Protein AF-A0A3R9IJY8-F1 (afdb_monomer_lite)

Sequence (127 aa):
MKARLGIRKHLCVILVVHHKHKKGTEMQNYYTTKAKHLTIHSRRLIERWKNEGKSNRKIASLLGKAPQTIHNEIKRGTVLQCLGKGRFKKVYSADYAQMVYETNRKRSVKKPILTKELKQKILHYHN

Secondary structure (DSSP, 8-state):
-----STTSSSSSTTS-----------------S--SPPHHHHHHHHHHHHTT--HHHHHHHHT--HHHHHHHHHHHEEEEEEETTEEEEEE-HHHHHHHHHHHHHHTSPPP---HHHHHHHHHTT-

InterPro domains:
  IPR025246 Transposase IS30-like HTH domain [PF13936] (34-77)
  IPR051917 Transposase/Integrase Enzymes [PTHR10948] (31-127)

Organism: Streptococcus oralis (NCBI:txid1303)

Foldseek 3Di:
DDDPDDDPPPVVVVPPPPPPPPPPPPPPPLPDDPDQDDDLVLLVVLQVVVVVVDDLVVSCVVVSHDSVNSVVLQVQQWDWDDPDPPDTDTGGDSVSSVVSVVVVVVVVDDDDPDDPVNVVVVVVVVD

Radius of gyration: 29.3 Å; chains: 1; bounding box: 75×73×73 Å

Structure (mmCIF, N/CA/C/O backbone):
data_AF-A0A3R9IJY8-F1
#
_entry.id   AF-A0A3R9IJY8-F1
#
loop_
_atom_site.group_PDB
_atom_site.id
_atom_site.type_symbol
_atom_site.label_atom_id
_atom_site.label_alt_id
_atom_site.label_comp_id
_atom_site.label_asym_id
_atom_site.label_entity_id
_atom_site.label_seq_id
_atom_site.pdbx_PDB_ins_code
_atom_site.Cartn_x
_atom_site.Cartn_y
_atom_site.Cartn_z
_atom_site.oc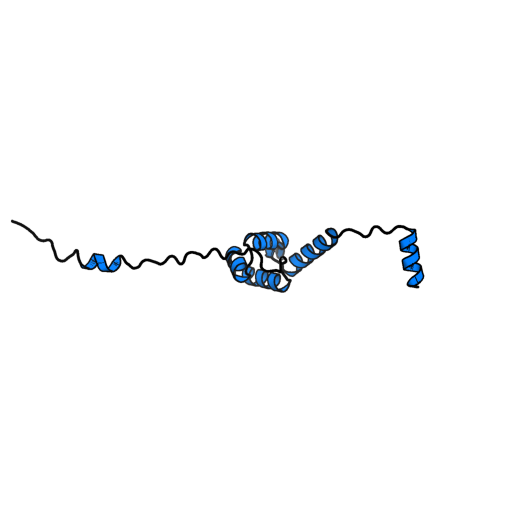cupancy
_atom_site.B_iso_or_equiv
_atom_site.auth_seq_id
_atom_site.auth_comp_id
_atom_site.auth_asym_id
_atom_site.auth_atom_id
_atom_site.pdbx_PDB_model_num
ATOM 1 N N . MET A 1 1 ? -44.707 -51.913 40.105 1.00 43.50 1 MET A N 1
ATOM 2 C CA . MET A 1 1 ? -43.311 -51.888 39.612 1.00 43.50 1 MET A CA 1
ATOM 3 C C . MET A 1 1 ? -43.316 -51.562 38.125 1.00 43.50 1 MET A C 1
ATOM 5 O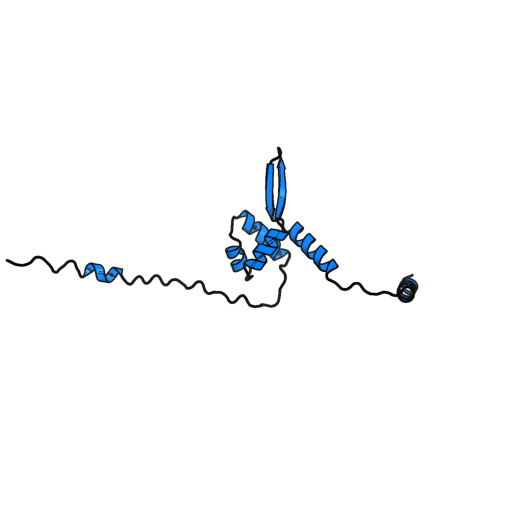 O . MET A 1 1 ? -44.106 -52.180 37.433 1.00 43.50 1 MET A O 1
ATOM 9 N N . LYS A 1 2 ? -42.407 -50.672 37.681 1.00 41.97 2 LYS A N 1
ATOM 10 C CA . LYS A 1 2 ? -41.994 -50.395 36.280 1.00 41.97 2 LYS A CA 1
ATOM 11 C C . LYS A 1 2 ? -43.077 -49.806 35.348 1.00 41.97 2 LYS A C 1
ATOM 13 O O . LYS A 1 2 ? -44.181 -50.301 35.291 1.00 41.97 2 LYS A O 1
ATOM 18 N N . ALA A 1 3 ? -42.846 -48.783 34.536 1.00 43.00 3 ALA A N 1
ATOM 19 C CA . ALA A 1 3 ? -41.753 -47.832 34.404 1.00 43.00 3 ALA A CA 1
ATOM 20 C C . ALA A 1 3 ? -42.300 -46.639 33.596 1.00 43.00 3 ALA A C 1
ATOM 22 O O . ALA A 1 3 ? -42.895 -46.811 32.535 1.00 43.00 3 ALA A O 1
ATOM 23 N N . ARG A 1 4 ? -42.076 -45.423 34.099 1.00 51.72 4 ARG A N 1
ATOM 24 C CA . ARG A 1 4 ? -42.175 -44.176 33.334 1.00 51.72 4 ARG A CA 1
ATOM 25 C C . ARG A 1 4 ? -40.952 -44.096 32.428 1.00 51.72 4 ARG A C 1
ATOM 27 O O . ARG A 1 4 ? -39.902 -43.802 32.969 1.00 51.72 4 ARG A O 1
ATOM 34 N N . LEU A 1 5 ? -41.030 -44.319 31.119 1.00 55.84 5 LEU A N 1
ATOM 35 C CA . LEU A 1 5 ? -39.972 -43.902 30.177 1.00 55.84 5 LEU A CA 1
ATOM 36 C C . LEU A 1 5 ? -40.404 -44.217 28.742 1.00 55.84 5 LEU A C 1
ATOM 38 O O . LEU A 1 5 ? -40.395 -45.371 28.339 1.00 55.84 5 LEU A O 1
ATOM 42 N N . GLY A 1 6 ? -40.736 -43.200 27.946 1.00 53.25 6 GLY A N 1
ATOM 43 C CA . GLY A 1 6 ? -40.921 -43.438 26.511 1.00 53.25 6 GLY A CA 1
ATOM 44 C C . GLY A 1 6 ? -41.122 -42.209 25.638 1.00 53.25 6 GLY A C 1
ATOM 45 O O . GLY A 1 6 ? -40.563 -42.147 24.554 1.00 53.25 6 GLY A O 1
ATOM 46 N N . ILE A 1 7 ? -41.842 -41.186 26.102 1.00 53.56 7 ILE A N 1
ATOM 47 C CA . ILE A 1 7 ? -42.327 -40.143 25.172 1.00 53.56 7 ILE A CA 1
ATOM 48 C C . ILE A 1 7 ? -41.322 -38.985 24.971 1.00 53.56 7 ILE A C 1
ATOM 50 O O . ILE A 1 7 ? -41.460 -38.167 24.071 1.00 53.56 7 ILE A O 1
ATOM 54 N N . ARG A 1 8 ? -40.226 -38.923 25.739 1.00 51.81 8 ARG A N 1
ATOM 55 C CA . ARG A 1 8 ? -39.290 -37.776 25.715 1.00 51.81 8 ARG A CA 1
ATOM 56 C C . ARG A 1 8 ? -38.024 -37.941 24.871 1.00 51.81 8 ARG A C 1
ATOM 58 O O . ARG A 1 8 ? -37.191 -37.042 24.875 1.00 51.81 8 ARG A O 1
ATOM 65 N N . LYS A 1 9 ? -37.851 -39.049 24.143 1.00 46.50 9 LYS A N 1
ATOM 66 C CA . LYS A 1 9 ? -36.658 -39.238 23.290 1.00 46.50 9 LYS A CA 1
ATOM 67 C C . LYS A 1 9 ? -36.865 -38.819 21.836 1.00 46.50 9 LYS A C 1
ATOM 69 O O . LYS A 1 9 ? -35.882 -38.607 21.135 1.00 46.50 9 LYS A O 1
ATOM 74 N N . HIS A 1 10 ? -38.110 -38.649 21.388 1.00 46.28 10 HIS A N 1
ATOM 75 C CA . HIS A 1 10 ? -38.371 -38.412 19.968 1.00 46.28 10 HIS A CA 1
ATOM 76 C C . HIS A 1 10 ? -38.290 -36.939 19.543 1.00 46.28 10 HIS A C 1
ATOM 78 O O . HIS A 1 10 ? -37.989 -36.666 18.387 1.00 46.28 10 HIS A O 1
ATOM 84 N N . LEU A 1 11 ? -38.422 -35.983 20.472 1.00 46.47 11 LEU A N 1
ATOM 85 C CA . LEU A 1 11 ? -38.239 -34.560 20.145 1.00 46.47 11 LEU A CA 1
ATOM 86 C C . LEU A 1 11 ? -36.767 -34.121 20.034 1.00 46.47 11 LEU A C 1
ATOM 88 O O . LEU A 1 11 ? -36.491 -33.075 19.458 1.00 46.47 11 LEU A O 1
ATOM 92 N N . CYS A 1 12 ? -35.812 -34.898 20.556 1.00 46.59 12 CYS A N 1
ATOM 93 C CA . CYS A 1 12 ? -34.395 -34.516 20.515 1.00 46.59 12 CYS A CA 1
ATOM 94 C C . CYS A 1 12 ? -33.730 -34.827 19.157 1.00 46.59 12 CYS A C 1
ATOM 96 O O . CYS A 1 12 ? -32.722 -34.223 18.804 1.00 46.59 12 CYS A O 1
ATOM 98 N N . VAL A 1 13 ? -34.304 -35.730 18.355 1.00 47.69 13 VAL A N 1
ATOM 99 C CA . VAL A 1 13 ? -33.664 -36.205 17.112 1.00 47.69 13 VAL A CA 1
ATOM 100 C C . VAL A 1 13 ? -33.888 -35.254 15.924 1.00 47.69 13 VAL A C 1
ATOM 102 O O . VAL A 1 13 ? -33.107 -35.270 14.978 1.00 47.69 13 VAL A O 1
ATOM 105 N N . ILE A 1 14 ? -34.867 -34.344 15.986 1.00 46.78 14 ILE A N 1
ATOM 106 C CA . ILE A 1 14 ? -35.117 -33.373 14.901 1.00 46.78 14 ILE A CA 1
ATOM 107 C C . ILE A 1 14 ? -34.157 -32.163 14.961 1.00 46.78 14 ILE A C 1
ATOM 109 O O . ILE A 1 14 ? -33.918 -31.511 13.949 1.00 46.78 14 ILE A O 1
ATOM 113 N N . LEU A 1 15 ? -33.512 -31.887 16.102 1.00 47.72 15 LEU A N 1
ATOM 114 C CA . LEU A 1 15 ? -32.616 -30.727 16.259 1.00 47.72 15 LEU A CA 1
ATOM 115 C C . LEU A 1 15 ? -31.137 -30.988 15.916 1.00 47.72 15 LEU A C 1
ATOM 117 O O . LEU A 1 15 ? -30.318 -30.078 16.033 1.00 47.72 15 LEU A O 1
ATOM 121 N N . VAL A 1 16 ? -30.771 -32.194 15.465 1.00 52.34 16 VAL A N 1
ATOM 122 C CA . VAL A 1 16 ? -29.355 -32.572 15.256 1.00 52.34 16 VAL A CA 1
ATOM 123 C C . VAL A 1 16 ? -28.885 -32.443 13.799 1.00 52.34 16 VAL A C 1
ATOM 125 O O . VAL A 1 16 ? -27.688 -32.516 13.539 1.00 52.34 16 VAL A O 1
ATOM 128 N N . VAL A 1 17 ? -29.763 -32.131 12.839 1.00 50.16 17 VAL A N 1
ATOM 129 C CA . VAL A 1 17 ? -29.362 -31.987 11.421 1.00 50.16 17 VAL A CA 1
ATOM 130 C C . VAL A 1 17 ? -29.583 -30.575 10.877 1.00 50.16 17 VAL A C 1
ATOM 132 O O . VAL A 1 17 ? -29.770 -30.371 9.686 1.00 50.16 17 VAL A O 1
ATOM 135 N N . HIS A 1 18 ? -29.416 -29.548 11.712 1.00 48.22 18 HIS A N 1
ATOM 136 C CA . HIS A 1 18 ? -28.778 -28.340 11.190 1.00 48.22 18 HIS A CA 1
ATOM 137 C C . HIS A 1 18 ? -27.275 -28.597 11.173 1.00 48.22 18 HIS A C 1
ATOM 139 O O . HIS A 1 18 ? -26.509 -28.063 11.977 1.00 48.22 18 HIS A O 1
ATOM 145 N N . HIS A 1 19 ? -26.848 -29.418 10.209 1.00 55.34 19 HIS A N 1
ATOM 146 C CA . HIS A 1 19 ? -25.507 -29.298 9.675 1.00 55.34 19 HIS A CA 1
ATOM 147 C C . HIS A 1 19 ? -25.368 -27.840 9.249 1.00 55.34 19 HIS A C 1
ATOM 149 O O . HIS A 1 19 ? -25.805 -27.435 8.173 1.00 55.34 19 HIS A O 1
ATOM 155 N N . LYS A 1 20 ? -24.771 -27.022 10.126 1.00 51.38 20 LYS A N 1
ATOM 156 C CA . LYS A 1 20 ? -24.084 -25.815 9.705 1.00 51.38 20 LYS A CA 1
ATOM 157 C C . LYS A 1 20 ? -23.113 -26.311 8.658 1.00 51.38 20 LYS A C 1
ATOM 159 O O . LYS A 1 20 ? -22.049 -26.834 8.985 1.00 51.38 20 LYS A O 1
ATOM 164 N N . HIS A 1 21 ? -23.507 -26.183 7.401 1.00 43.47 21 HIS A N 1
ATOM 165 C CA . HIS A 1 21 ? -22.571 -26.167 6.314 1.00 43.47 21 HIS A CA 1
ATOM 166 C C . HIS A 1 21 ? -21.666 -24.989 6.670 1.00 43.47 21 HIS A C 1
ATOM 168 O O . HIS A 1 21 ? -22.008 -23.822 6.463 1.00 43.47 21 HIS A O 1
ATOM 174 N N . LYS A 1 22 ? -20.541 -25.283 7.339 1.00 53.47 22 LYS A N 1
ATOM 175 C CA . LYS A 1 22 ? -19.355 -24.452 7.242 1.00 53.47 22 LYS A CA 1
ATOM 176 C C . LYS A 1 22 ? -19.166 -24.384 5.741 1.00 53.47 22 LYS A C 1
ATOM 178 O O . LYS A 1 22 ? -18.657 -25.334 5.157 1.00 53.47 22 LYS A O 1
ATOM 183 N N . LYS A 1 23 ? -19.664 -23.308 5.121 1.00 51.00 23 LYS A N 1
ATOM 184 C CA . LYS A 1 23 ? -19.177 -22.871 3.824 1.00 51.00 23 LYS A CA 1
ATOM 185 C C . LYS A 1 23 ? -17.686 -22.820 4.062 1.00 51.00 23 LYS A C 1
ATOM 187 O O . LYS A 1 23 ? -17.224 -21.962 4.822 1.00 51.00 23 LYS A O 1
ATOM 192 N N . GLY A 1 24 ? -16.988 -23.851 3.585 1.00 38.66 24 GLY A N 1
ATOM 193 C CA . GLY A 1 24 ? -15.545 -23.869 3.592 1.00 38.66 24 GLY A CA 1
ATOM 194 C C . GLY A 1 24 ? -15.170 -22.496 3.088 1.00 38.66 24 GLY A C 1
ATOM 195 O O . GLY A 1 24 ? -15.737 -22.027 2.100 1.00 38.66 24 GLY A O 1
ATOM 196 N N . THR A 1 25 ? -14.358 -21.775 3.852 1.00 49.84 25 THR A N 1
ATOM 197 C CA . THR A 1 25 ? -13.695 -20.601 3.315 1.00 49.84 25 THR A CA 1
ATOM 198 C C . THR A 1 25 ? -12.914 -21.129 2.132 1.00 49.84 25 THR A C 1
ATOM 200 O O . THR A 1 25 ? -11.831 -21.677 2.320 1.00 49.84 25 THR A O 1
ATOM 203 N N . GLU A 1 26 ? -13.542 -21.082 0.958 1.00 52.00 26 GLU A N 1
ATOM 204 C CA . GLU A 1 26 ? -12.948 -21.375 -0.326 1.00 52.00 26 GLU A CA 1
ATOM 205 C C . GLU A 1 26 ? -11.661 -20.579 -0.311 1.00 52.00 26 GLU A C 1
ATOM 207 O O . GLU A 1 26 ? -11.666 -19.341 -0.258 1.00 52.00 26 GLU A O 1
ATOM 212 N N . MET A 1 27 ? -10.549 -21.300 -0.2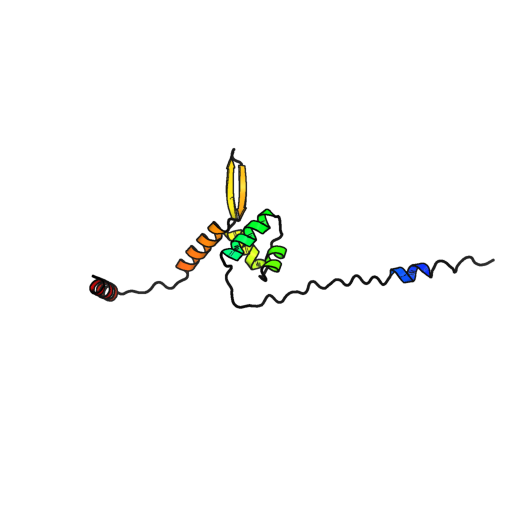03 1.00 53.53 27 MET A N 1
ATOM 213 C CA . MET A 1 27 ? -9.252 -20.696 -0.364 1.00 53.53 27 MET A CA 1
ATOM 214 C C . MET A 1 27 ? -9.217 -20.340 -1.843 1.00 53.53 27 MET A C 1
ATOM 216 O O . MET A 1 27 ? -8.869 -21.170 -2.675 1.00 53.53 27 MET A O 1
ATOM 220 N N . GLN A 1 28 ? -9.710 -19.145 -2.183 1.00 56.56 28 GLN A N 1
ATOM 221 C CA . GLN A 1 28 ? -9.605 -18.633 -3.536 1.00 56.56 28 GLN A CA 1
ATOM 222 C C . GLN A 1 28 ? -8.122 -18.717 -3.879 1.00 56.56 28 GLN A C 1
ATOM 224 O O . GLN A 1 28 ? -7.280 -18.116 -3.209 1.00 56.56 28 GLN A O 1
ATOM 229 N N . ASN A 1 29 ? -7.799 -19.553 -4.859 1.00 53.31 29 ASN A N 1
ATOM 230 C CA . ASN A 1 29 ? -6.448 -19.722 -5.350 1.00 53.31 29 ASN A CA 1
ATOM 231 C C . ASN A 1 29 ? -6.052 -18.405 -6.030 1.00 53.31 29 ASN A C 1
ATOM 233 O O . ASN A 1 29 ? -6.242 -18.225 -7.227 1.00 53.31 29 ASN A O 1
ATOM 237 N N . TYR A 1 30 ? -5.511 -17.455 -5.259 1.00 56.25 30 TYR A N 1
ATOM 238 C CA . TYR A 1 30 ? -5.022 -16.151 -5.734 1.00 56.25 30 TYR A CA 1
ATOM 239 C C . TYR A 1 30 ? -3.694 -16.275 -6.497 1.00 56.25 30 TYR A C 1
ATOM 241 O O . TYR A 1 30 ? -2.831 -15.392 -6.442 1.00 56.25 30 TYR A O 1
ATOM 249 N N . TYR A 1 31 ? -3.502 -17.382 -7.205 1.00 52.69 31 TYR A N 1
ATOM 250 C CA . TYR A 1 31 ? -2.326 -17.618 -8.014 1.00 52.69 31 TYR A CA 1
ATOM 251 C C . TYR A 1 31 ? -2.587 -17.032 -9.398 1.00 52.69 31 TYR A C 1
ATOM 253 O O . TYR A 1 31 ? -3.003 -17.686 -10.344 1.00 52.69 31 TYR A O 1
ATOM 261 N N . THR A 1 32 ? -2.275 -15.741 -9.490 1.00 56.31 32 THR A N 1
ATOM 262 C CA . THR A 1 32 ? -1.789 -15.095 -10.714 1.00 56.31 32 THR A CA 1
ATOM 263 C C . THR A 1 32 ? -2.811 -14.802 -11.816 1.00 56.31 32 THR A C 1
ATOM 265 O O . THR A 1 32 ? -2.694 -15.281 -12.937 1.00 56.31 32 THR A O 1
ATOM 268 N N . THR A 1 33 ? -3.718 -13.854 -11.584 1.00 54.94 33 THR A N 1
ATOM 269 C CA . THR A 1 33 ? -4.256 -13.069 -12.709 1.00 54.94 33 THR A CA 1
ATOM 270 C C . THR A 1 33 ? -3.294 -11.917 -13.025 1.00 54.94 33 THR A C 1
ATOM 272 O O . THR A 1 33 ? -2.806 -11.216 -12.131 1.00 54.94 33 THR A O 1
ATOM 275 N N . LYS A 1 34 ? -2.923 -11.781 -14.307 1.00 47.16 34 LYS A N 1
ATOM 276 C CA . LYS A 1 34 ? -1.947 -10.806 -14.832 1.00 47.16 34 LYS A CA 1
ATOM 277 C C . LYS A 1 34 ? -2.318 -9.366 -14.433 1.00 47.16 34 LYS A C 1
ATOM 279 O O . LYS A 1 34 ? -3.101 -8.718 -15.104 1.00 47.16 34 LYS A O 1
ATOM 284 N N . ALA A 1 35 ? -1.727 -8.891 -13.336 1.00 57.59 35 ALA A N 1
ATOM 285 C CA . ALA A 1 35 ? -1.478 -7.497 -12.939 1.00 57.59 35 ALA A CA 1
ATOM 286 C C . ALA A 1 35 ? -0.860 -7.540 -11.527 1.00 57.59 35 ALA A C 1
ATOM 288 O O . ALA A 1 35 ? -1.554 -7.467 -10.505 1.00 57.59 35 ALA A O 1
ATOM 289 N N . LYS A 1 36 ? 0.461 -7.770 -11.466 1.00 72.31 36 LYS A N 1
ATOM 290 C CA . LYS A 1 36 ? 1.198 -8.042 -10.213 1.00 72.31 36 LYS A CA 1
ATOM 291 C C . LYS A 1 36 ? 1.265 -6.832 -9.272 1.00 72.31 36 LYS A C 1
ATOM 293 O O . LYS A 1 36 ? 1.485 -7.001 -8.075 1.00 72.31 36 LYS A O 1
ATOM 298 N N . HIS A 1 37 ? 1.094 -5.621 -9.796 1.00 84.69 37 HIS A N 1
ATOM 299 C CA . HIS A 1 37 ? 1.224 -4.383 -9.033 1.00 84.69 37 HIS A CA 1
ATOM 300 C C . HIS A 1 37 ? -0.143 -3.800 -8.679 1.00 84.69 37 HIS A C 1
ATOM 302 O O . HIS A 1 37 ? -1.082 -3.864 -9.468 1.00 84.69 37 HIS A O 1
ATOM 308 N N . LEU A 1 38 ? -0.244 -3.226 -7.478 1.00 89.81 38 LEU A N 1
ATOM 309 C CA . LEU A 1 38 ? -1.392 -2.407 -7.105 1.00 89.81 38 LEU A CA 1
ATOM 310 C C . LEU A 1 38 ? -1.395 -1.151 -7.978 1.00 89.81 38 LEU A C 1
ATOM 312 O O . LEU A 1 38 ? -0.352 -0.514 -8.147 1.00 89.81 38 LEU A O 1
ATOM 316 N N . THR A 1 39 ? -2.555 -0.807 -8.526 1.00 92.06 39 THR A N 1
ATOM 317 C CA . THR A 1 39 ? -2.767 0.472 -9.207 1.00 92.06 39 THR A CA 1
ATOM 318 C C . THR A 1 39 ? -3.050 1.559 -8.174 1.00 92.06 39 THR A C 1
ATOM 320 O O . THR A 1 39 ? -3.414 1.267 -7.030 1.00 92.06 39 THR A O 1
ATOM 323 N N . ILE A 1 40 ? -2.925 2.825 -8.574 1.00 93.69 40 ILE A N 1
ATOM 324 C CA . ILE A 1 40 ? -3.300 3.960 -7.720 1.00 93.69 40 ILE A CA 1
ATOM 325 C C . ILE A 1 40 ? -4.763 3.865 -7.257 1.00 93.69 40 ILE A C 1
ATOM 327 O O . ILE A 1 40 ? -5.067 4.131 -6.097 1.00 93.69 40 ILE A O 1
ATOM 331 N N . HIS A 1 41 ? -5.663 3.391 -8.124 1.00 93.19 41 HIS A N 1
ATOM 332 C CA . HIS A 1 41 ? -7.066 3.193 -7.771 1.00 93.19 41 HIS A CA 1
ATOM 333 C C . HIS A 1 41 ? -7.226 2.161 -6.646 1.00 93.19 41 HIS A C 1
ATOM 335 O O . HIS A 1 41 ? -7.886 2.434 -5.644 1.00 93.19 41 HIS A O 1
ATOM 341 N N . SER A 1 42 ? -6.547 1.011 -6.748 1.00 93.19 42 SER A N 1
ATOM 342 C CA . SER A 1 42 ? -6.550 0.011 -5.676 1.00 93.19 42 SER A CA 1
ATOM 343 C C . SER A 1 42 ? -5.979 0.563 -4.365 1.00 93.19 42 SER A C 1
ATOM 345 O O . SER A 1 42 ? -6.505 0.241 -3.305 1.00 93.19 42 SER A O 1
ATOM 347 N N . ARG A 1 43 ? -4.948 1.419 -4.410 1.00 95.75 43 ARG A N 1
ATOM 348 C CA . ARG A 1 43 ? -4.391 2.075 -3.210 1.00 95.75 43 ARG A CA 1
ATOM 349 C C . ARG A 1 43 ? -5.394 3.010 -2.534 1.00 95.75 43 ARG A C 1
ATOM 351 O O . ARG A 1 43 ? -5.567 2.933 -1.322 1.00 95.75 43 ARG A O 1
ATOM 358 N N . ARG A 1 44 ? -6.119 3.821 -3.308 1.00 96.69 44 ARG A N 1
ATOM 359 C CA . ARG A 1 44 ? -7.185 4.699 -2.786 1.00 96.69 44 ARG A CA 1
ATOM 360 C C . ARG A 1 44 ? -8.337 3.907 -2.157 1.00 96.69 44 ARG A C 1
ATOM 362 O O . ARG A 1 44 ? -8.872 4.304 -1.125 1.00 96.69 44 ARG A O 1
ATOM 369 N N . LEU A 1 45 ? -8.689 2.748 -2.722 1.00 96.06 45 LEU A N 1
ATOM 370 C CA . LEU A 1 45 ? -9.667 1.840 -2.105 1.00 96.06 45 LEU A CA 1
ATOM 371 C C . LEU A 1 45 ? -9.171 1.282 -0.763 1.00 96.06 45 LEU A C 1
ATOM 373 O O . LEU A 1 45 ? -9.944 1.221 0.192 1.00 96.06 45 LEU A O 1
ATOM 377 N N . ILE A 1 46 ? -7.887 0.913 -0.669 1.00 95.94 46 ILE A N 1
ATOM 378 C CA . ILE A 1 46 ? -7.273 0.469 0.593 1.00 95.94 46 ILE A CA 1
ATOM 379 C C . ILE A 1 46 ? -7.384 1.572 1.647 1.00 95.94 46 ILE A C 1
ATOM 381 O O . ILE A 1 46 ? -7.806 1.287 2.762 1.00 95.94 46 ILE A O 1
ATOM 385 N N . GLU A 1 47 ? -7.059 2.816 1.302 1.00 96.31 47 GLU A N 1
ATOM 386 C CA . GLU A 1 47 ? -7.168 3.964 2.209 1.00 96.31 47 GLU A CA 1
ATOM 387 C C . GLU A 1 47 ? -8.597 4.164 2.725 1.00 96.31 47 GLU A C 1
ATOM 389 O O . GLU A 1 47 ? -8.812 4.173 3.941 1.00 96.31 47 GLU A O 1
ATOM 394 N N . ARG A 1 48 ? -9.588 4.199 1.823 1.00 97.31 48 ARG A N 1
ATOM 395 C CA . ARG A 1 48 ? -11.009 4.277 2.195 1.00 97.31 48 ARG A CA 1
ATOM 396 C C . ARG A 1 48 ? -11.396 3.156 3.165 1.00 97.31 48 ARG A C 1
ATOM 398 O O . ARG A 1 48 ? -11.935 3.415 4.237 1.00 97.31 48 ARG A O 1
ATOM 405 N N . TRP A 1 49 ? -11.079 1.908 2.833 1.00 96.81 49 TRP A N 1
ATOM 406 C CA . TRP A 1 49 ? -11.448 0.754 3.656 1.00 96.81 49 TRP A CA 1
ATOM 407 C C . TRP A 1 49 ? -10.680 0.653 4.974 1.00 96.81 49 TRP A C 1
ATOM 409 O O . TRP A 1 49 ? -11.200 0.097 5.942 1.00 96.81 49 TRP A O 1
ATOM 419 N N . LYS A 1 50 ? -9.459 1.187 5.047 1.00 95.06 50 LYS A N 1
ATOM 420 C CA . LYS A 1 50 ? -8.731 1.308 6.314 1.00 95.06 50 LYS A CA 1
ATOM 421 C C . LYS A 1 50 ? -9.377 2.339 7.228 1.00 95.06 50 LYS A C 1
ATOM 423 O O . LYS A 1 50 ? -9.447 2.075 8.427 1.00 95.06 50 LYS A O 1
ATOM 428 N N . ASN A 1 51 ? -9.901 3.432 6.679 1.00 93.50 51 ASN A N 1
ATOM 429 C CA . ASN A 1 51 ? -10.680 4.409 7.442 1.00 93.50 51 ASN A CA 1
ATOM 430 C C . ASN A 1 51 ? -12.022 3.830 7.922 1.00 93.50 51 ASN A C 1
ATOM 432 O O . ASN A 1 51 ? -12.440 4.123 9.035 1.00 93.50 51 ASN A O 1
ATOM 436 N N . GLU A 1 52 ? -12.635 2.925 7.152 1.00 95.88 52 GLU A N 1
ATOM 437 C CA . GLU A 1 52 ? -13.806 2.131 7.573 1.00 95.88 52 GLU A CA 1
ATOM 438 C C . GLU A 1 52 ? -13.479 1.032 8.613 1.00 95.88 52 GLU A C 1
ATOM 440 O O . GLU A 1 52 ? -14.371 0.313 9.056 1.00 95.88 52 GLU A O 1
ATOM 445 N N . GLY A 1 53 ? -12.208 0.838 8.984 1.00 95.25 53 GLY A N 1
ATOM 446 C CA . GLY A 1 53 ? -11.805 -0.166 9.976 1.00 95.25 53 GLY A CA 1
ATOM 447 C C . GLY A 1 53 ? -11.735 -1.608 9.454 1.00 95.25 53 GLY A C 1
ATOM 448 O O . GLY A 1 53 ? -11.646 -2.549 10.245 1.00 95.25 53 GLY A O 1
ATOM 449 N N . LYS A 1 54 ? -11.733 -1.830 8.132 1.00 95.88 54 LYS A N 1
ATOM 450 C CA . LYS A 1 54 ? -11.640 -3.185 7.562 1.00 95.88 54 LYS A CA 1
ATOM 451 C C . LYS A 1 54 ? -10.276 -3.832 7.832 1.00 95.88 54 LYS A C 1
ATOM 453 O O . LYS A 1 54 ? -9.217 -3.194 7.809 1.00 95.88 54 LYS A O 1
ATOM 458 N N . SER A 1 55 ? -10.297 -5.151 8.036 1.00 95.69 55 SER A N 1
ATOM 459 C CA . SER A 1 55 ? -9.082 -5.950 8.215 1.00 95.69 55 SER A CA 1
ATOM 460 C C . SER A 1 55 ? -8.327 -6.133 6.896 1.00 95.69 55 SER A C 1
ATOM 462 O O . SER A 1 55 ? -8.918 -6.190 5.815 1.00 95.69 55 SER A O 1
ATOM 464 N N . ASN A 1 56 ? -7.005 -6.303 6.975 1.00 95.00 56 ASN A N 1
ATOM 465 C CA . ASN A 1 56 ? -6.163 -6.464 5.785 1.00 95.00 56 ASN A CA 1
ATOM 466 C C . ASN A 1 56 ? -6.562 -7.698 4.952 1.00 95.00 56 ASN A C 1
ATOM 468 O O . ASN A 1 56 ? -6.486 -7.664 3.728 1.00 95.00 56 ASN A O 1
ATOM 472 N N . ARG A 1 57 ? -7.040 -8.770 5.603 1.00 93.75 57 ARG A N 1
ATOM 473 C CA . ARG A 1 57 ? -7.552 -9.975 4.926 1.00 93.75 57 ARG A CA 1
ATOM 474 C C . ARG A 1 57 ? -8.851 -9.699 4.165 1.00 93.75 57 ARG A C 1
ATOM 476 O O . ARG A 1 57 ? -9.016 -10.188 3.049 1.00 93.75 57 ARG A O 1
ATOM 483 N N . LYS A 1 58 ? -9.755 -8.891 4.735 1.00 94.50 58 LYS A N 1
ATOM 484 C CA . LYS A 1 58 ? -10.999 -8.500 4.059 1.00 94.50 58 LYS A CA 1
ATOM 485 C C . LYS A 1 58 ? -10.704 -7.630 2.841 1.00 94.50 58 LYS A C 1
ATOM 487 O O . LYS A 1 58 ? -11.235 -7.900 1.773 1.00 94.50 58 LYS A O 1
ATOM 492 N N . ILE A 1 59 ? -9.811 -6.651 2.987 1.00 94.44 59 ILE A N 1
ATOM 493 C CA . ILE A 1 59 ? -9.344 -5.791 1.889 1.00 94.44 59 ILE A CA 1
ATOM 494 C C . ILE A 1 59 ? -8.704 -6.625 0.770 1.00 94.44 59 ILE A C 1
ATOM 496 O O . ILE A 1 59 ? -9.015 -6.435 -0.400 1.00 94.44 59 ILE A O 1
ATOM 500 N N . ALA A 1 60 ? -7.856 -7.589 1.129 1.00 92.12 60 ALA A N 1
ATOM 501 C CA . ALA A 1 60 ? -7.243 -8.520 0.186 1.00 92.12 60 ALA A CA 1
ATOM 502 C C . ALA A 1 60 ? -8.283 -9.328 -0.604 1.00 92.12 60 ALA A C 1
ATOM 504 O O . ALA A 1 60 ? -8.192 -9.398 -1.827 1.00 92.12 60 ALA A O 1
ATOM 505 N N . SER A 1 61 ? -9.309 -9.840 0.082 1.00 90.56 61 SER A N 1
ATOM 506 C CA . SER A 1 61 ? -10.410 -10.576 -0.555 1.00 90.56 61 SER A CA 1
ATOM 507 C C . SER A 1 61 ? -11.206 -9.692 -1.523 1.00 90.56 61 SER A C 1
ATOM 509 O O . SER A 1 61 ? -11.561 -10.136 -2.605 1.00 90.56 61 SER A O 1
ATOM 511 N N . LEU A 1 62 ? -11.449 -8.424 -1.166 1.00 91.12 62 LEU A N 1
ATOM 512 C CA . LEU A 1 62 ? -12.166 -7.470 -2.024 1.00 91.12 62 LEU A CA 1
ATOM 513 C C . LEU A 1 62 ? -11.383 -7.097 -3.292 1.00 91.12 62 LEU A C 1
ATOM 515 O O . LEU A 1 62 ? -11.985 -6.849 -4.328 1.00 91.12 62 LEU A O 1
ATOM 519 N N . LEU A 1 63 ? -10.050 -7.044 -3.215 1.00 90.00 63 LEU A N 1
ATOM 520 C CA . LEU A 1 63 ? -9.185 -6.705 -4.354 1.00 90.00 63 LEU A CA 1
ATOM 521 C C . LEU A 1 63 ? -8.755 -7.919 -5.182 1.00 90.00 63 LEU A C 1
ATOM 523 O O . LEU A 1 63 ? -8.045 -7.750 -6.175 1.00 90.00 63 LEU A O 1
ATOM 527 N N . GLY A 1 64 ? -9.095 -9.132 -4.748 1.00 88.00 64 GLY A N 1
ATOM 528 C CA . GLY A 1 64 ? -8.574 -10.351 -5.354 1.00 88.00 64 GLY A CA 1
ATOM 529 C C . GLY A 1 64 ? -7.050 -10.482 -5.223 1.00 88.00 64 GLY A C 1
ATOM 530 O O . GLY A 1 64 ? -6.379 -10.906 -6.164 1.00 88.00 64 GLY A O 1
ATOM 531 N N . LYS A 1 65 ? -6.467 -10.034 -4.101 1.00 87.94 65 LYS A N 1
ATOM 532 C CA . LYS A 1 65 ? -5.011 -10.035 -3.856 1.00 87.94 65 LYS A CA 1
ATOM 533 C C . LYS A 1 65 ? -4.651 -10.891 -2.649 1.00 87.94 65 LYS A C 1
ATOM 535 O O . LYS A 1 65 ? -5.463 -11.116 -1.759 1.00 87.94 65 LYS A O 1
ATOM 540 N N . ALA A 1 66 ? -3.388 -11.305 -2.573 1.00 88.75 66 ALA A N 1
ATOM 541 C CA . ALA A 1 66 ? -2.880 -11.993 -1.395 1.00 88.75 66 ALA A CA 1
ATOM 542 C C . ALA A 1 66 ? -2.885 -11.057 -0.163 1.00 88.75 66 ALA A C 1
ATOM 544 O O . ALA A 1 66 ? -2.470 -9.896 -0.272 1.00 88.75 66 ALA A O 1
ATOM 545 N N . PRO A 1 67 ? -3.259 -11.548 1.036 1.00 90.12 67 PRO A N 1
ATOM 546 C CA . PRO A 1 67 ? -3.199 -10.767 2.276 1.00 90.12 67 PRO A CA 1
ATOM 547 C C . PRO A 1 67 ? -1.825 -10.149 2.551 1.00 90.12 67 PRO A C 1
ATOM 549 O O . PRO A 1 67 ? -1.738 -9.024 3.048 1.00 90.12 67 PRO A O 1
ATOM 552 N N . GLN A 1 68 ? -0.755 -10.852 2.168 1.00 91.88 68 GLN A N 1
ATOM 553 C CA . GLN A 1 68 ? 0.615 -10.372 2.322 1.00 91.88 68 GLN A CA 1
ATOM 554 C C . GLN A 1 68 ? 0.897 -9.121 1.481 1.00 91.88 68 GLN A C 1
ATOM 556 O O . GLN A 1 68 ? 1.585 -8.211 1.939 1.00 91.88 68 GLN A O 1
ATOM 561 N N . THR A 1 69 ? 0.340 -9.037 0.269 1.00 92.00 69 THR A N 1
ATOM 562 C CA . THR A 1 69 ? 0.493 -7.865 -0.602 1.00 92.00 69 THR A CA 1
ATOM 563 C C . THR A 1 69 ? -0.087 -6.621 0.062 1.00 92.00 69 THR A C 1
ATOM 565 O O . THR A 1 69 ? 0.564 -5.580 0.084 1.00 92.00 69 THR A O 1
ATOM 568 N N . ILE A 1 70 ? -1.272 -6.746 0.664 1.00 94.06 70 ILE A N 1
ATOM 569 C CA . ILE A 1 70 ? -1.933 -5.647 1.377 1.00 94.06 70 ILE A CA 1
ATOM 570 C C . ILE A 1 70 ? -1.166 -5.274 2.647 1.00 94.06 70 ILE A C 1
ATOM 572 O O . ILE A 1 70 ? -1.000 -4.093 2.933 1.00 94.06 70 ILE A O 1
ATOM 576 N N . HIS A 1 71 ? -0.649 -6.257 3.391 1.00 94.75 71 HIS A N 1
ATOM 577 C CA . HIS A 1 71 ? 0.183 -5.989 4.565 1.00 94.75 71 HIS A CA 1
ATOM 578 C C . HIS A 1 71 ? 1.441 -5.184 4.204 1.00 94.75 71 HIS A C 1
ATOM 580 O O . HIS A 1 71 ? 1.701 -4.148 4.815 1.00 94.75 71 HIS A O 1
ATOM 586 N N . ASN A 1 72 ? 2.189 -5.626 3.189 1.00 94.12 72 ASN A N 1
ATOM 587 C CA . ASN A 1 72 ? 3.410 -4.953 2.744 1.00 94.12 72 ASN A CA 1
ATOM 588 C C . ASN A 1 72 ? 3.124 -3.544 2.211 1.00 94.12 72 ASN A C 1
ATOM 590 O O . ASN A 1 72 ? 3.898 -2.621 2.460 1.00 94.12 72 ASN A O 1
ATOM 594 N N . GLU A 1 73 ? 2.013 -3.371 1.495 1.00 94.69 73 GLU A N 1
ATOM 595 C CA . GLU A 1 73 ? 1.581 -2.067 1.000 1.00 94.69 73 GLU A CA 1
ATOM 596 C C . GLU A 1 73 ? 1.242 -1.111 2.149 1.00 94.69 73 GLU A C 1
ATOM 598 O O . GLU A 1 73 ? 1.749 0.007 2.178 1.00 94.69 73 GLU A O 1
ATOM 603 N N . ILE A 1 74 ? 0.453 -1.556 3.132 1.00 95.25 74 ILE A N 1
ATOM 604 C CA . ILE A 1 74 ? 0.115 -0.737 4.303 1.00 95.25 74 ILE A CA 1
ATOM 605 C C . ILE A 1 74 ? 1.378 -0.379 5.079 1.00 95.25 74 ILE A C 1
ATOM 607 O O . ILE A 1 74 ? 1.560 0.783 5.430 1.00 95.25 74 ILE A O 1
ATOM 611 N N . LYS A 1 75 ? 2.283 -1.339 5.299 1.00 94.44 75 LYS A N 1
ATOM 612 C CA . LYS A 1 75 ? 3.566 -1.090 5.970 1.00 94.44 75 LYS A CA 1
ATOM 613 C C . LYS A 1 75 ? 4.388 -0.017 5.247 1.00 94.44 75 LYS A C 1
ATOM 615 O O . LYS A 1 75 ? 4.998 0.811 5.909 1.00 94.44 75 LYS A O 1
ATOM 620 N N . ARG A 1 76 ? 4.375 -0.011 3.910 1.00 93.06 76 ARG A N 1
ATOM 621 C CA . ARG A 1 76 ? 5.057 0.994 3.078 1.00 93.06 76 ARG A CA 1
ATOM 622 C C . ARG A 1 76 ? 4.393 2.372 3.144 1.00 93.06 76 ARG A C 1
ATOM 624 O O . ARG A 1 76 ? 5.099 3.369 3.183 1.00 93.06 76 ARG A O 1
ATOM 631 N N . GLY A 1 77 ? 3.062 2.421 3.113 1.00 94.19 77 GLY A N 1
ATOM 632 C CA . GLY A 1 77 ? 2.281 3.660 3.033 1.00 94.19 77 GLY A CA 1
ATOM 633 C C . GLY A 1 77 ? 1.853 4.265 4.369 1.00 94.19 77 GLY A C 1
ATOM 634 O O . GLY A 1 77 ? 1.159 5.278 4.378 1.00 94.19 77 GLY A O 1
ATOM 635 N N . THR A 1 78 ? 2.194 3.633 5.495 1.00 95.06 78 THR A N 1
ATOM 636 C CA . THR A 1 78 ? 1.836 4.145 6.823 1.00 95.06 78 THR A CA 1
ATOM 637 C C . 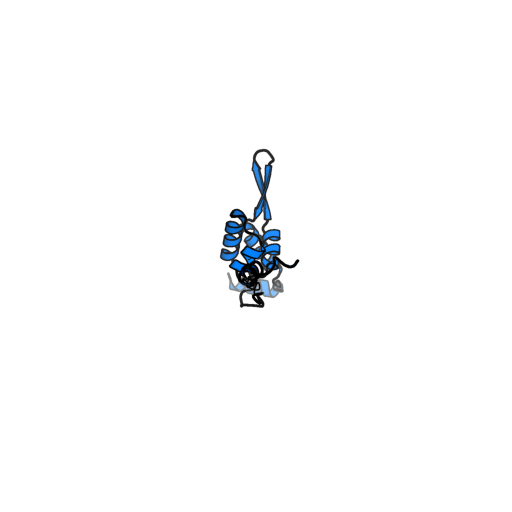THR A 1 78 ? 2.744 5.310 7.183 1.00 95.06 78 THR A C 1
ATOM 639 O O . TH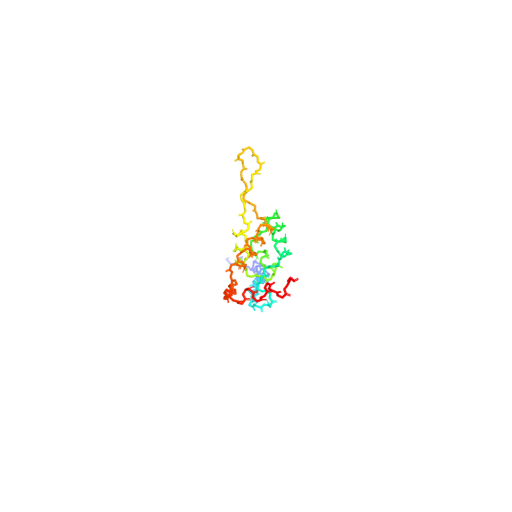R A 1 78 ? 3.952 5.139 7.330 1.00 95.06 78 THR A O 1
ATOM 642 N N . VAL A 1 79 ? 2.139 6.473 7.385 1.00 93.19 79 VAL A N 1
ATOM 643 C CA . VAL A 1 79 ? 2.800 7.704 7.809 1.00 93.19 79 VAL A CA 1
ATOM 644 C C . VAL A 1 79 ? 2.338 8.102 9.206 1.00 93.19 79 VAL A C 1
ATOM 646 O O . VAL A 1 79 ? 1.231 7.771 9.640 1.00 93.19 79 VAL A O 1
ATOM 649 N N . LEU A 1 80 ? 3.211 8.794 9.933 1.00 92.62 80 LEU A N 1
ATOM 650 C CA . LEU A 1 80 ? 2.893 9.382 11.226 1.00 92.62 80 LEU A CA 1
ATOM 651 C C . LEU A 1 80 ? 2.367 10.803 10.986 1.00 92.62 80 LEU A C 1
ATOM 653 O O . LEU A 1 80 ? 3.128 11.689 10.615 1.00 92.62 80 LEU A O 1
ATOM 657 N N . GLN A 1 81 ? 1.064 11.009 11.156 1.00 90.12 81 GLN A N 1
ATOM 658 C CA . GLN A 1 81 ? 0.419 12.302 10.957 1.00 90.12 81 GLN A CA 1
ATOM 659 C C . GLN A 1 81 ? 0.237 13.025 12.293 1.00 90.12 81 GLN A C 1
ATOM 661 O O . GLN A 1 81 ? -0.286 12.453 13.255 1.00 90.12 81 GLN A O 1
ATOM 666 N N . CYS A 1 82 ? 0.643 14.293 12.340 1.00 90.88 82 CYS A N 1
ATOM 667 C CA . CYS A 1 82 ? 0.390 15.188 13.465 1.00 90.88 82 CYS A CA 1
ATOM 668 C C . CYS A 1 82 ? -1.066 15.666 13.421 1.00 90.88 82 CYS A C 1
ATOM 670 O O . CYS A 1 82 ? -1.490 16.255 12.431 1.00 90.88 82 CYS A O 1
ATOM 672 N N . LEU A 1 83 ? -1.821 15.436 14.494 1.00 84.19 83 LEU A N 1
ATOM 673 C CA . LEU A 1 83 ? -3.204 15.917 14.636 1.00 84.19 83 LEU A CA 1
ATOM 674 C C . LEU A 1 83 ? -3.290 17.245 15.410 1.00 84.19 83 LEU A C 1
ATOM 676 O O . LEU A 1 83 ? -4.360 17.836 15.501 1.00 84.19 83 LEU A O 1
ATOM 680 N N . GLY A 1 84 ? -2.168 17.698 15.977 1.00 84.88 84 GLY A N 1
ATOM 681 C CA . GLY A 1 84 ? -2.072 18.874 16.845 1.00 84.88 84 GLY A CA 1
ATOM 682 C C . GLY A 1 84 ? -1.800 18.508 18.308 1.00 84.88 84 GLY A C 1
ATOM 683 O O . GLY A 1 84 ? -2.015 17.370 18.731 1.00 84.88 84 GLY A O 1
ATOM 684 N N . LYS A 1 85 ? -1.289 19.475 19.085 1.00 85.88 85 LYS A N 1
ATOM 685 C CA . LYS A 1 85 ? -0.980 19.336 20.528 1.00 85.88 85 LYS A CA 1
ATOM 686 C C . LYS A 1 85 ? -0.085 18.127 20.870 1.00 85.88 85 LYS A C 1
ATOM 688 O O . LYS A 1 85 ? -0.335 17.425 21.843 1.00 85.88 85 LYS A O 1
ATOM 693 N N . GLY A 1 86 ? 0.908 17.830 20.025 1.00 87.94 86 GLY A N 1
ATOM 694 C CA . GLY A 1 86 ? 1.820 16.691 20.222 1.00 87.94 86 GLY A CA 1
ATOM 695 C C . GLY A 1 86 ? 1.181 15.308 20.032 1.00 87.94 86 GLY A C 1
ATOM 696 O O . GLY A 1 86 ? 1.793 14.297 20.368 1.00 87.94 86 GLY A O 1
ATOM 697 N N . ARG A 1 87 ? -0.047 15.230 19.500 1.00 89.69 87 ARG A N 1
ATOM 698 C CA . ARG A 1 87 ? -0.727 13.960 19.224 1.00 89.69 87 ARG A CA 1
ATOM 699 C C . ARG A 1 87 ? -0.398 13.479 17.819 1.00 89.69 87 ARG A C 1
ATOM 701 O O . ARG A 1 87 ? -0.576 14.205 16.838 1.00 89.69 87 ARG A O 1
ATOM 708 N N . PHE A 1 88 ? -0.001 12.217 17.732 1.00 91.06 88 PHE A N 1
ATOM 709 C CA . PHE A 1 88 ? 0.361 11.560 16.485 1.00 91.06 88 PHE A CA 1
ATOM 710 C C . PHE A 1 88 ? -0.574 10.391 16.197 1.00 91.06 88 PHE A C 1
ATOM 712 O O . PHE A 1 88 ? -0.961 9.648 17.100 1.00 91.06 88 PHE A O 1
ATOM 719 N N . LYS A 1 89 ? -0.913 10.200 14.923 1.00 91.19 89 LYS A N 1
ATOM 720 C CA . LYS A 1 89 ? -1.698 9.060 14.455 1.00 91.19 89 LYS A CA 1
ATOM 721 C C . LYS A 1 89 ? -1.000 8.395 13.284 1.00 91.19 89 LYS A C 1
ATOM 723 O O . LYS A 1 89 ? -0.550 9.057 12.357 1.00 91.19 89 LYS A O 1
ATOM 728 N N . LYS A 1 90 ? -0.947 7.065 13.311 1.00 92.56 90 LYS A N 1
ATOM 729 C CA . LYS A 1 90 ? -0.523 6.274 12.155 1.00 92.56 90 LYS A CA 1
ATOM 730 C C . LYS A 1 90 ? -1.685 6.188 11.174 1.00 92.56 90 LYS A C 1
ATOM 732 O O . LYS A 1 90 ? -2.731 5.631 11.509 1.00 92.56 90 LYS A O 1
ATOM 737 N N . VAL A 1 91 ? -1.500 6.748 9.987 1.00 93.44 91 VAL A N 1
ATOM 738 C CA . VAL A 1 91 ? -2.500 6.767 8.916 1.00 93.44 91 VAL A CA 1
ATOM 739 C C . VAL A 1 91 ? -1.857 6.198 7.660 1.00 93.44 91 VAL A C 1
ATOM 741 O O . VAL A 1 91 ? -0.688 6.452 7.385 1.00 93.44 91 VAL A O 1
ATOM 744 N N . TYR A 1 92 ? -2.593 5.377 6.919 1.00 95.94 92 TYR A N 1
ATOM 745 C CA . TYR A 1 92 ? -2.152 4.942 5.599 1.00 95.94 92 TYR A CA 1
ATOM 746 C C . TYR A 1 92 ? -2.508 6.027 4.585 1.00 95.94 92 TYR A C 1
ATOM 748 O O . TYR A 1 92 ? -3.676 6.392 4.512 1.00 95.94 92 TYR A O 1
ATOM 756 N N . SER A 1 93 ? -1.525 6.501 3.818 1.00 95.94 93 SER A N 1
ATOM 757 C CA . SER A 1 93 ? -1.736 7.442 2.714 1.00 95.94 93 SER A CA 1
ATOM 758 C C . SER A 1 93 ? -1.477 6.749 1.380 1.00 95.94 93 SER A C 1
ATOM 760 O O . SER A 1 93 ? -0.382 6.227 1.141 1.00 95.94 93 SER A O 1
ATOM 762 N N . ALA A 1 94 ? -2.485 6.745 0.505 1.00 96.38 94 ALA A N 1
ATOM 763 C CA . ALA A 1 94 ? -2.385 6.114 -0.810 1.00 96.38 94 ALA A CA 1
ATOM 764 C C . ALA A 1 94 ? -1.354 6.814 -1.712 1.00 96.38 94 ALA A C 1
ATOM 766 O O . ALA A 1 94 ?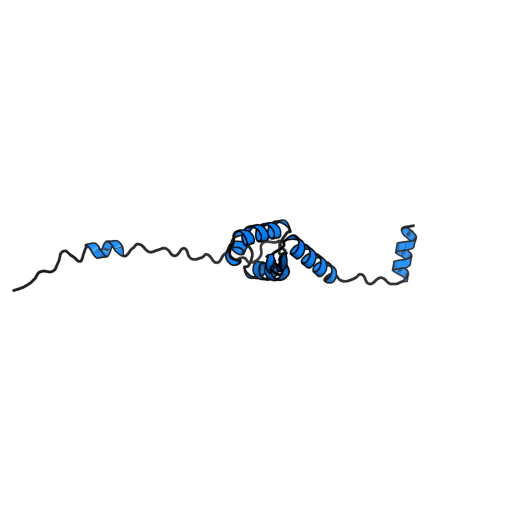 -0.545 6.145 -2.361 1.00 96.38 94 ALA A O 1
ATOM 767 N N . ASP A 1 95 ? -1.354 8.147 -1.718 1.00 95.38 95 ASP A N 1
ATOM 768 C CA . ASP A 1 95 ? -0.464 8.951 -2.560 1.00 95.38 95 ASP A CA 1
ATOM 769 C C . ASP A 1 95 ? 0.999 8.816 -2.115 1.00 95.38 95 ASP A C 1
ATOM 771 O O . ASP A 1 95 ? 1.891 8.612 -2.942 1.00 95.38 95 ASP A O 1
ATOM 775 N N . TYR A 1 96 ? 1.252 8.806 -0.800 1.00 95.56 96 TYR A N 1
ATOM 776 C CA . TYR A 1 96 ? 2.593 8.545 -0.274 1.00 95.56 96 TYR A CA 1
ATOM 777 C C . TYR A 1 96 ? 3.088 7.145 -0.663 1.00 95.56 96 TYR A C 1
ATOM 779 O O . TYR A 1 96 ? 4.215 6.979 -1.138 1.00 95.56 96 TYR A O 1
ATOM 787 N N . ALA A 1 97 ? 2.236 6.126 -0.518 1.00 95.25 97 ALA A N 1
ATOM 788 C CA . ALA A 1 97 ? 2.585 4.755 -0.879 1.00 95.25 97 ALA A CA 1
ATOM 789 C C . ALA A 1 97 ? 2.913 4.611 -2.377 1.00 95.25 97 ALA A C 1
ATOM 791 O O . ALA A 1 97 ? 3.850 3.890 -2.743 1.00 95.25 97 ALA A O 1
ATOM 792 N N . GLN A 1 98 ? 2.173 5.326 -3.233 1.00 95.12 98 GLN A N 1
ATOM 793 C CA . GLN A 1 98 ? 2.428 5.413 -4.670 1.00 95.12 98 GLN A CA 1
ATOM 794 C C . GLN A 1 98 ? 3.791 6.055 -4.954 1.00 95.12 98 GLN A C 1
ATOM 796 O O . GLN A 1 98 ? 4.613 5.449 -5.641 1.00 95.12 98 GLN A O 1
ATOM 801 N N . MET A 1 99 ? 4.065 7.225 -4.373 1.00 94.75 99 MET A N 1
ATOM 802 C CA . MET A 1 99 ? 5.328 7.947 -4.550 1.00 94.75 99 MET A CA 1
ATOM 803 C C . MET A 1 99 ? 6.539 7.093 -4.139 1.00 94.75 99 MET A C 1
ATOM 805 O O . MET A 1 99 ? 7.538 7.015 -4.864 1.00 94.75 99 MET A O 1
ATOM 809 N N . VAL A 1 100 ? 6.455 6.402 -2.995 1.00 94.12 100 VAL A N 1
ATOM 810 C CA . VAL A 1 100 ? 7.518 5.495 -2.529 1.00 94.12 100 VAL A CA 1
ATOM 811 C C . VAL A 1 100 ? 7.707 4.331 -3.504 1.00 94.12 100 VAL A C 1
ATOM 813 O O . VAL A 1 100 ? 8.841 3.961 -3.821 1.00 94.12 100 VAL A O 1
ATOM 816 N N . TYR A 1 101 ? 6.616 3.748 -4.008 1.00 92.25 101 TYR A N 1
ATOM 817 C CA . TYR A 1 101 ? 6.688 2.669 -4.992 1.00 92.25 101 TYR A CA 1
ATOM 818 C C . TYR A 1 101 ? 7.367 3.124 -6.294 1.00 92.25 101 TYR A C 1
ATOM 820 O O . TYR A 1 101 ? 8.280 2.447 -6.769 1.00 92.25 101 TYR A O 1
ATOM 828 N N . GLU A 1 102 ? 6.985 4.278 -6.840 1.00 92.31 102 GLU A N 1
ATOM 829 C CA . GLU A 1 102 ? 7.569 4.833 -8.068 1.00 92.31 102 GLU A CA 1
ATOM 830 C C . GLU A 1 102 ? 9.052 5.169 -7.906 1.00 92.31 102 GLU A C 1
ATOM 832 O O . GLU A 1 102 ? 9.869 4.833 -8.767 1.00 92.31 102 GLU A O 1
ATOM 837 N N . THR A 1 103 ? 9.427 5.762 -6.772 1.00 92.75 103 THR A N 1
ATOM 838 C CA . THR A 1 103 ? 10.826 6.083 -6.455 1.00 92.75 103 THR A CA 1
ATOM 839 C C . THR A 1 103 ? 11.686 4.821 -6.416 1.00 92.75 103 THR A C 1
ATOM 841 O O . THR A 1 103 ? 12.753 4.762 -7.033 1.00 92.75 103 THR A O 1
ATOM 844 N N . ASN A 1 104 ? 11.197 3.768 -5.760 1.00 90.94 104 ASN A N 1
ATOM 845 C CA . ASN A 1 104 ? 11.883 2.477 -5.716 1.00 90.94 104 ASN A CA 1
ATOM 846 C C . ASN A 1 104 ? 11.931 1.807 -7.094 1.00 90.94 104 ASN A C 1
ATOM 848 O O . ASN A 1 104 ? 12.924 1.162 -7.444 1.00 90.94 104 ASN A O 1
ATOM 852 N N . ARG A 1 105 ? 10.888 1.993 -7.912 1.00 89.25 105 ARG A N 1
ATOM 853 C CA . ARG A 1 105 ? 10.841 1.437 -9.263 1.00 89.25 105 ARG A CA 1
ATOM 854 C C . ARG A 1 105 ? 11.891 2.066 -10.173 1.00 89.25 105 ARG A C 1
ATOM 856 O O . ARG A 1 105 ? 12.569 1.318 -10.870 1.00 89.25 105 ARG A O 1
ATOM 863 N N . LYS A 1 106 ? 12.103 3.386 -10.097 1.00 88.00 106 LYS A N 1
ATOM 864 C CA . LYS A 1 106 ? 13.167 4.093 -10.840 1.00 88.00 106 LYS A CA 1
ATOM 865 C C . LYS A 1 106 ? 14.565 3.560 -10.507 1.00 88.00 106 LYS A C 1
ATOM 867 O O . LYS A 1 106 ? 15.400 3.441 -11.395 1.00 88.00 106 LYS A O 1
ATOM 872 N N . ARG A 1 107 ? 14.807 3.180 -9.247 1.00 85.19 107 ARG A N 1
ATOM 873 C CA . ARG A 1 107 ? 16.087 2.594 -8.796 1.00 85.19 107 ARG A CA 1
ATOM 874 C C . ARG A 1 107 ? 16.302 1.150 -9.252 1.00 85.19 107 ARG A C 1
ATOM 876 O O . ARG A 1 107 ? 17.434 0.688 -9.263 1.00 85.19 107 ARG A O 1
ATOM 883 N N . SER A 1 108 ? 15.232 0.445 -9.614 1.00 82.88 108 SER A N 1
ATOM 884 C CA . SER A 1 108 ? 15.291 -0.964 -10.026 1.00 82.88 108 SER A CA 1
ATOM 885 C C . SER A 1 108 ? 15.629 -1.148 -11.511 1.00 82.88 108 SER A C 1
ATOM 887 O O . SER A 1 108 ? 15.790 -2.280 -11.960 1.00 82.88 108 SER A O 1
ATOM 889 N N . VAL A 1 109 ? 15.680 -0.066 -12.294 1.00 82.69 109 VAL A N 1
ATOM 890 C CA . VAL A 1 109 ? 15.976 -0.122 -13.730 1.00 82.69 109 VAL A CA 1
ATOM 891 C C . VAL A 1 109 ? 17.484 -0.012 -13.943 1.00 82.69 109 VAL A C 1
ATOM 893 O O . VAL A 1 109 ? 18.146 0.828 -13.330 1.00 82.69 109 VAL A O 1
ATOM 896 N N . LYS A 1 110 ? 18.033 -0.853 -14.829 1.00 80.81 110 LYS A N 1
ATOM 897 C CA . LYS A 1 110 ? 19.438 -0.767 -15.245 1.00 80.81 110 LYS A CA 1
ATOM 898 C C . LYS A 1 110 ? 19.687 0.614 -15.850 1.00 80.81 110 LYS A C 1
ATOM 900 O O . LYS A 1 110 ? 19.037 0.991 -16.823 1.00 80.81 110 LYS A O 1
ATOM 905 N N . LYS A 1 111 ? 20.631 1.363 -15.280 1.00 79.06 111 LYS A N 1
ATOM 906 C CA . LYS A 1 111 ? 21.046 2.644 -15.858 1.00 79.06 111 LYS A CA 1
ATOM 907 C C . LYS A 1 111 ? 21.691 2.387 -17.228 1.00 79.06 111 LYS A C 1
ATOM 909 O O . LYS A 1 111 ? 22.490 1.451 -17.331 1.00 79.06 111 LYS A O 1
ATOM 914 N N . PRO A 1 112 ? 21.370 3.177 -18.267 1.00 74.94 112 PRO A N 1
ATOM 915 C CA . PRO A 1 112 ? 22.060 3.065 -19.543 1.00 74.94 112 PRO A CA 1
ATOM 916 C C . PRO A 1 112 ? 23.541 3.392 -19.334 1.00 74.94 112 PRO A C 1
ATOM 918 O O . PRO A 1 112 ? 23.884 4.409 -18.729 1.00 74.94 112 PRO A O 1
ATOM 921 N N . ILE A 1 113 ? 24.417 2.509 -19.807 1.00 77.50 113 ILE A N 1
ATOM 922 C CA . ILE A 1 113 ? 25.862 2.736 -19.796 1.00 77.50 113 ILE A CA 1
ATOM 923 C C . ILE A 1 113 ? 26.162 3.557 -21.051 1.00 77.50 113 ILE A C 1
ATOM 925 O O . ILE A 1 113 ? 26.287 3.008 -22.140 1.00 77.50 113 ILE A O 1
ATOM 929 N N . LEU A 1 114 ? 26.180 4.881 -20.915 1.00 80.19 114 LEU A N 1
ATOM 930 C CA . LEU A 1 114 ? 26.554 5.789 -21.999 1.00 80.19 114 LEU A CA 1
ATOM 931 C C . LEU A 1 114 ? 28.059 6.048 -21.925 1.00 80.19 114 LEU A C 1
ATOM 933 O O . LEU A 1 114 ? 28.553 6.549 -20.913 1.00 80.19 114 LEU A O 1
ATOM 937 N N . THR A 1 115 ? 28.786 5.738 -22.997 1.00 86.44 115 THR A N 1
ATOM 938 C CA . THR A 1 115 ? 30.164 6.215 -23.166 1.00 86.44 115 THR A CA 1
ATOM 939 C C . THR A 1 115 ? 30.153 7.730 -23.405 1.00 86.44 115 THR A C 1
ATOM 941 O O . THR A 1 115 ? 29.164 8.285 -23.898 1.00 86.44 115 THR A O 1
ATOM 944 N N . LYS A 1 116 ? 31.239 8.429 -23.039 1.00 84.44 116 LYS A N 1
ATOM 945 C CA . LYS A 1 116 ? 31.338 9.894 -23.208 1.00 84.44 116 LYS A CA 1
ATOM 946 C C . LYS A 1 116 ? 31.091 10.317 -24.663 1.00 84.44 116 LYS A C 1
ATOM 948 O O . LYS A 1 116 ? 30.339 11.260 -24.894 1.00 84.44 116 LYS A O 1
ATOM 953 N N . GLU A 1 117 ? 31.637 9.562 -25.614 1.00 82.88 117 GLU A N 1
ATOM 954 C CA . GLU A 1 117 ? 31.473 9.793 -27.055 1.00 82.88 117 GLU A CA 1
ATOM 955 C C . GLU A 1 117 ? 30.018 9.646 -27.515 1.00 82.88 117 GLU A C 1
ATOM 957 O O . GLU A 1 117 ? 29.506 10.487 -28.251 1.00 82.88 117 GLU A O 1
ATOM 962 N N . LEU A 1 118 ? 29.313 8.609 -27.049 1.00 85.88 118 LEU A N 1
ATOM 963 C CA . LEU A 1 118 ? 27.917 8.373 -27.419 1.00 85.88 118 LEU A CA 1
ATOM 964 C C . LEU A 1 118 ? 26.998 9.470 -26.863 1.00 85.88 118 LEU A C 1
ATOM 966 O O . LEU A 1 118 ? 26.078 9.914 -27.546 1.00 85.88 118 LEU A O 1
ATOM 970 N N . LYS A 1 119 ? 27.284 9.964 -25.650 1.00 86.62 119 LYS A N 1
ATOM 971 C CA . LYS A 1 119 ? 26.571 11.104 -25.058 1.00 86.62 119 LYS A CA 1
ATOM 972 C C . LYS A 1 119 ? 26.785 12.394 -25.862 1.00 86.62 119 LYS A C 1
ATOM 974 O O . LYS A 1 119 ? 25.827 13.133 -26.063 1.00 86.62 119 LYS A O 1
ATOM 979 N N . GLN A 1 120 ? 28.011 12.651 -26.329 1.00 86.00 120 GLN A N 1
ATOM 980 C CA . GLN A 1 120 ? 28.322 13.800 -27.190 1.00 86.00 120 GLN A CA 1
ATOM 981 C C . GLN A 1 120 ? 27.625 13.708 -28.552 1.00 86.00 120 GLN A C 1
ATOM 983 O O . GLN A 1 120 ? 27.043 14.698 -28.987 1.00 86.00 120 GLN A O 1
ATOM 988 N N . LYS A 1 121 ? 27.600 12.524 -29.181 1.00 86.94 121 LYS A N 1
ATOM 989 C CA . LYS A 1 121 ? 26.874 12.306 -30.444 1.00 86.94 121 LYS A CA 1
ATOM 990 C C . LYS A 1 121 ? 25.378 12.586 -30.296 1.00 86.94 121 LYS A C 1
ATOM 992 O O . LYS A 1 121 ? 24.831 13.317 -31.106 1.00 86.94 121 LYS A O 1
ATOM 997 N N . ILE A 1 122 ? 24.727 12.082 -29.244 1.00 86.81 122 ILE A N 1
ATOM 998 C CA . ILE A 1 122 ? 23.290 12.329 -29.010 1.00 86.81 122 ILE A CA 1
ATOM 999 C C . ILE A 1 122 ? 23.000 13.829 -28.836 1.00 86.81 122 ILE A C 1
ATOM 1001 O O . ILE A 1 122 ? 22.044 14.328 -29.415 1.00 86.81 122 ILE A O 1
ATOM 1005 N N . LEU A 1 123 ? 23.826 14.559 -28.076 1.00 84.12 123 LEU A N 1
ATOM 1006 C CA . LEU A 1 123 ? 23.646 16.005 -27.875 1.00 84.12 123 LEU A CA 1
ATOM 1007 C C . LEU A 1 123 ? 23.841 16.819 -29.162 1.00 84.12 123 LEU A C 1
ATOM 1009 O O . LEU A 1 123 ? 23.150 17.812 -29.349 1.00 84.12 123 LEU A O 1
ATOM 1013 N N . HIS A 1 124 ? 24.757 16.403 -30.041 1.00 82.12 124 HIS A N 1
ATOM 1014 C CA . HIS A 1 124 ? 25.044 17.106 -31.292 1.00 82.12 124 HIS A CA 1
ATOM 1015 C C . HIS A 1 124 ? 23.858 17.114 -32.265 1.00 82.12 124 HIS A C 1
ATOM 1017 O O . HIS A 1 124 ? 23.645 18.115 -32.929 1.00 82.12 124 HIS A O 1
ATOM 1023 N N . TYR A 1 125 ? 23.074 16.033 -32.318 1.00 76.19 125 TYR A N 1
ATOM 1024 C CA . TYR A 1 125 ? 21.918 15.922 -33.218 1.00 76.19 125 TYR A CA 1
ATOM 1025 C C . TYR A 1 125 ? 20.618 16.526 -32.658 1.00 76.19 125 TYR A C 1
ATOM 1027 O O . TYR A 1 125 ? 19.600 16.515 -33.344 1.00 76.19 125 TYR A O 1
ATOM 1035 N N . HIS A 1 126 ? 20.622 16.998 -31.408 1.00 74.06 126 HIS A N 1
ATOM 1036 C CA . HIS A 1 126 ? 19.450 17.589 -30.750 1.00 74.06 126 HIS A CA 1
ATOM 1037 C C . HIS A 1 126 ? 19.492 19.124 -30.655 1.00 74.06 126 HIS A C 1
ATOM 1039 O O . HIS A 1 126 ? 18.490 19.709 -30.242 1.00 74.06 126 HIS A O 1
ATOM 1045 N N . ASN A 1 127 ? 20.615 19.744 -31.030 1.00 57.34 127 ASN A N 1
ATOM 1046 C CA . ASN A 1 127 ? 20.766 21.190 -31.225 1.00 57.34 127 ASN A CA 1
ATOM 1047 C C . ASN A 1 127 ? 20.738 21.507 -32.720 1.00 57.34 127 ASN A C 1
ATOM 1049 O O . ASN A 1 127 ? 20.257 22.606 -33.062 1.00 57.34 127 ASN A O 1
#

pLDDT: mean 78.95, std 18.78, range [38.66, 97.31]